Protein AF-A0A258IAH9-F1 (afdb_monomer)

Secondary structure (DSSP, 8-state):
----HHHHHT-TTS-------TTSSHHHHHHHHHHHHHHTT--GGG-EEEES-HHHHHHHHHHHHHHHHHHHHS-HHHHHHHHHHHHTS-GGG--HHHHHHHHHHHHHHHHSTT--EEEEHHHHHHHHHHH-HHHHT-

Sequence (138 aa):
MTPDPQRLAADPAISAFVTANAGSGKTKTLIDRVARLLLAGSTPEAILCVTYTKAAAAEMQRRLFERLGGWSVTADSPLRAELARLVGQPEETFGPAELSKARALFARALETPGGLKIQTIHAFCEKLLRRFPLEAGV

Foldseek 3Di:
DDDDVLLVCLDQVDPDDDDDDPPGCPLVSVLLNLLNCQLVPNQLVNDAAADADPVSLVVSVVVSLVVLCCLLPDDLVVNLVVVCVSNVHDSVVCDPVSSVSSNCSNVSQVPPVVGRNRYYPVVVVVVVCVVCVPVVVD

Structure (mmCIF, N/CA/C/O backbone):
data_AF-A0A258IAH9-F1
#
_entry.id   AF-A0A258IAH9-F1
#
loop_
_atom_site.group_PDB
_atom_site.id
_atom_site.type_symbol
_atom_site.label_atom_id
_atom_site.label_alt_id
_atom_site.label_comp_id
_atom_site.label_asym_id
_atom_site.label_entity_id
_atom_site.label_seq_id
_atom_site.pdbx_PDB_ins_code
_atom_site.Cartn_x
_atom_site.Cartn_y
_atom_site.Cartn_z
_atom_site.occupancy
_atom_site.B_iso_or_equiv
_atom_site.auth_seq_id
_atom_site.auth_comp_id
_atom_site.auth_asym_id
_atom_site.auth_atom_id
_atom_site.pdbx_PDB_model_num
ATOM 1 N N . MET A 1 1 ? -19.443 19.923 0.921 1.00 52.34 1 MET A N 1
ATOM 2 C CA . MET A 1 1 ? -17.988 19.726 1.092 1.00 52.34 1 MET A CA 1
ATOM 3 C C . MET A 1 1 ? -17.502 18.896 -0.084 1.00 52.34 1 MET A C 1
ATOM 5 O O . MET A 1 1 ? -17.974 17.779 -0.251 1.00 52.34 1 MET A O 1
ATOM 9 N N . THR A 1 2 ? -16.686 19.466 -0.966 1.00 55.38 2 THR A N 1
ATOM 10 C CA . THR A 1 2 ? -16.215 18.793 -2.187 1.00 55.38 2 THR A CA 1
ATOM 11 C C . THR A 1 2 ? -15.348 17.584 -1.808 1.00 55.38 2 THR A C 1
ATOM 13 O O . THR A 1 2 ? -14.510 17.728 -0.914 1.00 55.38 2 THR A O 1
ATOM 16 N N . PRO A 1 3 ? -15.535 16.395 -2.413 1.00 69.25 3 PRO A N 1
ATOM 17 C CA . PRO A 1 3 ? -14.700 15.235 -2.113 1.00 69.25 3 PRO A CA 1
ATOM 18 C C . PRO A 1 3 ? -13.229 15.531 -2.421 1.00 69.25 3 PRO A C 1
ATOM 20 O O . PRO A 1 3 ? -12.926 16.096 -3.468 1.00 69.25 3 PRO A O 1
ATOM 23 N N . ASP A 1 4 ? -12.317 15.132 -1.529 1.00 86.44 4 ASP A N 1
ATOM 24 C CA . ASP A 1 4 ? -10.875 15.202 -1.788 1.00 86.44 4 ASP A CA 1
ATOM 25 C C . ASP A 1 4 ? -10.532 14.337 -3.023 1.00 86.44 4 ASP A C 1
ATOM 27 O O . ASP A 1 4 ? -10.685 13.108 -2.962 1.00 86.44 4 ASP A O 1
ATOM 31 N N . PRO A 1 5 ? -10.074 14.934 -4.143 1.00 88.50 5 PRO A N 1
ATOM 32 C CA . PRO A 1 5 ? -9.808 14.202 -5.378 1.00 88.50 5 PRO A CA 1
ATOM 33 C C . PRO A 1 5 ? -8.673 13.182 -5.226 1.00 88.50 5 PRO A C 1
ATOM 35 O O . PRO A 1 5 ? -8.689 12.150 -5.897 1.00 88.50 5 PRO A O 1
ATOM 38 N N . GLN A 1 6 ? -7.709 13.417 -4.328 1.00 89.38 6 GLN A N 1
ATOM 39 C CA . GLN A 1 6 ? -6.634 12.456 -4.063 1.00 89.38 6 GLN A CA 1
ATOM 40 C C . GLN A 1 6 ? -7.178 11.216 -3.362 1.00 89.38 6 GLN A C 1
ATOM 42 O O . GLN A 1 6 ? -6.822 10.092 -3.720 1.00 89.38 6 GLN A O 1
ATOM 47 N N . ARG A 1 7 ? -8.072 11.414 -2.391 1.00 91.62 7 ARG A N 1
ATOM 48 C CA . ARG A 1 7 ? -8.741 10.312 -1.702 1.00 91.62 7 ARG A CA 1
ATOM 49 C C . ARG A 1 7 ? -9.624 9.517 -2.658 1.00 91.62 7 ARG A C 1
ATOM 51 O O . ARG A 1 7 ? -9.611 8.293 -2.596 1.00 91.62 7 ARG A O 1
ATOM 58 N N . LEU A 1 8 ? -10.345 10.185 -3.558 1.00 92.44 8 LEU A N 1
ATOM 59 C CA . LEU A 1 8 ? -11.141 9.503 -4.580 1.00 92.44 8 LEU A CA 1
ATOM 60 C C . LEU A 1 8 ? -10.254 8.662 -5.509 1.00 92.44 8 LEU A C 1
ATOM 62 O O . LEU A 1 8 ? -10.513 7.482 -5.706 1.00 92.44 8 LEU A O 1
ATOM 66 N N . ALA A 1 9 ? -9.155 9.228 -6.010 1.00 93.50 9 ALA A N 1
ATOM 67 C CA . ALA A 1 9 ? -8.220 8.507 -6.875 1.00 93.50 9 ALA A CA 1
ATOM 68 C C . ALA A 1 9 ? -7.524 7.318 -6.179 1.00 93.50 9 ALA A C 1
ATOM 70 O O . ALA A 1 9 ? -7.123 6.348 -6.830 1.00 93.50 9 ALA A O 1
ATOM 71 N N . ALA A 1 10 ? -7.383 7.375 -4.854 1.00 95.56 10 ALA A N 1
ATOM 72 C CA . ALA A 1 10 ? -6.854 6.280 -4.051 1.00 95.56 10 ALA A CA 1
ATOM 73 C C . ALA A 1 10 ? -7.879 5.163 -3.771 1.00 95.56 10 ALA A C 1
ATOM 75 O O . ALA A 1 10 ? -7.518 4.185 -3.121 1.00 95.56 10 ALA A O 1
ATOM 76 N N . ASP A 1 11 ? -9.130 5.283 -4.228 1.00 95.62 11 ASP A N 1
ATOM 77 C CA . ASP A 1 11 ? -10.168 4.276 -4.002 1.00 95.62 11 ASP A CA 1
ATOM 78 C C . ASP A 1 11 ? -9.906 2.983 -4.799 1.00 95.62 11 ASP A C 1
ATOM 80 O O . ASP A 1 11 ? -9.875 3.026 -6.035 1.00 95.62 11 ASP A O 1
ATOM 84 N N . PRO A 1 12 ? -9.723 1.828 -4.126 1.00 95.69 12 PRO A N 1
ATOM 85 C CA . PRO A 1 12 ? -9.515 0.543 -4.787 1.00 95.69 12 PRO A CA 1
ATOM 86 C C . PRO A 1 12 ? -10.621 0.132 -5.766 1.00 95.69 12 PRO A C 1
ATOM 88 O O . PRO A 1 12 ? -10.332 -0.618 -6.697 1.00 95.69 12 PRO A O 1
ATOM 91 N N . ALA A 1 13 ? -11.857 0.608 -5.582 1.00 94.88 13 ALA A N 1
ATOM 92 C CA . ALA A 1 13 ? -13.015 0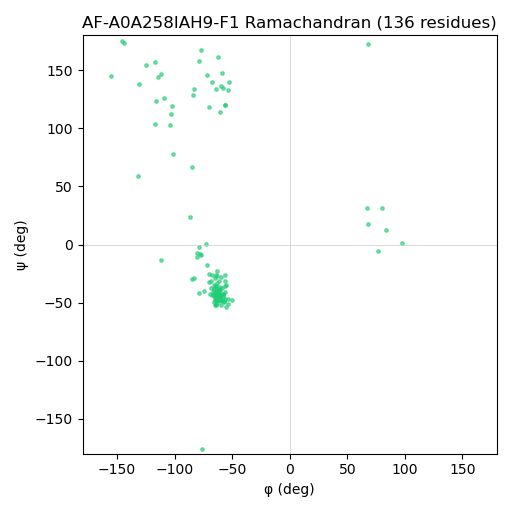.183 -6.371 1.00 94.88 13 ALA A CA 1
ATOM 93 C C . ALA A 1 13 ? -13.084 0.802 -7.777 1.00 94.88 13 ALA A C 1
ATOM 95 O O . ALA A 1 13 ? -13.914 0.394 -8.587 1.00 94.88 13 ALA A O 1
ATOM 96 N N . ILE A 1 14 ? -12.230 1.784 -8.081 1.00 94.56 14 ILE A N 1
ATOM 97 C CA . ILE A 1 14 ? -12.249 2.492 -9.364 1.00 94.56 14 ILE A CA 1
ATOM 98 C C . ILE A 1 14 ? -10.893 2.437 -10.061 1.00 94.56 14 ILE A C 1
ATOM 100 O O . ILE A 1 14 ? -9.837 2.371 -9.424 1.00 94.56 14 ILE A O 1
ATOM 104 N N . SER A 1 15 ? -10.912 2.558 -11.386 1.00 95.25 15 SER A N 1
ATOM 105 C CA . SER A 1 15 ? -9.744 2.971 -12.162 1.00 95.25 15 SER A CA 1
ATOM 106 C C . SER A 1 15 ? -9.646 4.495 -12.147 1.00 95.25 15 SER A C 1
ATOM 108 O O . SER A 1 15 ? -10.640 5.185 -12.360 1.00 95.25 15 SER A O 1
ATOM 110 N N . ALA A 1 16 ? -8.451 5.029 -11.898 1.00 93.06 16 ALA A N 1
ATOM 111 C CA . ALA A 1 16 ? -8.232 6.467 -11.804 1.00 93.06 16 ALA A CA 1
ATOM 112 C C . ALA A 1 16 ? -7.038 6.898 -12.656 1.00 93.06 16 ALA A C 1
ATOM 114 O O . ALA A 1 16 ? -5.987 6.256 -12.645 1.00 93.06 16 ALA A O 1
ATOM 115 N N . PHE A 1 17 ? -7.195 8.027 -13.344 1.00 91.38 17 PHE A N 1
ATOM 116 C CA . PHE A 1 17 ? -6.103 8.751 -13.980 1.00 91.38 17 PHE A CA 1
ATOM 117 C C . PHE A 1 17 ? -5.859 10.044 -13.204 1.00 91.38 17 PHE A C 1
ATOM 119 O O . PHE A 1 17 ? -6.785 10.820 -12.975 1.00 91.38 17 PHE A O 1
ATOM 126 N N . VAL A 1 18 ? -4.618 10.262 -12.770 1.00 88.06 18 VAL A N 1
ATOM 127 C CA . VAL A 1 18 ? -4.257 11.404 -11.922 1.00 88.06 18 VAL A CA 1
ATOM 128 C C . VAL A 1 18 ? -3.265 12.288 -12.660 1.00 88.06 18 VAL A C 1
ATOM 130 O O . VAL A 1 18 ? -2.072 11.990 -12.730 1.00 88.06 18 VAL A O 1
ATOM 133 N N . THR A 1 19 ? -3.752 13.415 -13.172 1.00 86.00 19 THR A N 1
ATOM 134 C CA . THR A 1 19 ? -2.903 14.508 -13.653 1.00 86.00 19 THR A CA 1
ATOM 135 C C . THR A 1 19 ? -2.510 15.388 -12.486 1.00 86.00 19 THR A C 1
ATOM 137 O O . THR A 1 19 ? -3.366 15.850 -11.732 1.00 86.00 19 THR A O 1
ATOM 140 N N . ALA A 1 20 ? -1.220 15.651 -12.328 1.00 75.25 20 ALA A N 1
ATOM 141 C CA . ALA A 1 20 ? -0.777 16.498 -11.240 1.00 75.25 20 ALA A CA 1
ATOM 142 C C . ALA A 1 20 ? 0.564 17.158 -11.563 1.00 75.25 20 ALA A C 1
ATOM 144 O O . ALA A 1 20 ? 1.438 16.532 -12.166 1.00 75.25 20 ALA A O 1
ATOM 145 N N . ASN A 1 21 ? 0.755 18.389 -11.098 1.00 77.94 21 ASN A N 1
ATOM 146 C CA . ASN A 1 21 ? 2.001 19.141 -11.256 1.00 77.94 21 ASN A CA 1
ATOM 147 C C . ASN A 1 21 ? 3.081 18.645 -10.275 1.00 77.94 21 ASN A C 1
ATOM 149 O O . ASN A 1 21 ? 2.812 17.843 -9.373 1.00 77.94 21 ASN A O 1
ATOM 153 N N . ALA A 1 22 ? 4.342 19.042 -10.461 1.00 72.69 22 ALA A N 1
ATOM 154 C CA . ALA A 1 22 ? 5.388 18.741 -9.478 1.00 72.69 22 ALA A CA 1
ATOM 155 C C . ALA A 1 22 ? 4.950 19.205 -8.069 1.00 72.69 22 ALA A C 1
ATOM 157 O O . ALA A 1 22 ? 4.294 20.231 -7.928 1.00 72.69 22 ALA A O 1
ATOM 158 N N . GLY A 1 23 ? 5.234 18.408 -7.034 1.00 69.62 23 GLY A N 1
ATOM 159 C CA . GLY A 1 23 ? 4.870 18.736 -5.646 1.00 69.62 23 GLY A CA 1
ATOM 160 C C . GLY A 1 23 ? 3.397 18.534 -5.249 1.00 69.62 23 GLY A C 1
ATOM 161 O O . GLY A 1 23 ? 3.084 18.606 -4.068 1.00 69.62 23 GLY A O 1
ATOM 162 N N . SER A 1 24 ? 2.486 18.192 -6.164 1.00 67.75 24 SER A N 1
ATOM 163 C CA . SER A 1 24 ? 1.040 18.140 -5.869 1.00 67.75 24 SER A CA 1
ATOM 164 C C . SER A 1 24 ? 0.530 16.806 -5.286 1.00 67.75 24 SER A C 1
ATOM 166 O O . SER A 1 24 ? -0.639 16.462 -5.449 1.00 67.75 24 SER A O 1
ATOM 168 N N . GLY A 1 25 ? 1.397 16.008 -4.656 1.00 77.00 25 GLY A N 1
ATOM 169 C CA . GLY A 1 25 ? 0.981 14.825 -3.885 1.00 77.00 25 GLY A CA 1
ATOM 170 C C . GLY A 1 25 ? 0.737 13.511 -4.647 1.00 77.00 25 GLY A C 1
ATOM 171 O O . GLY A 1 25 ? 0.252 12.569 -4.032 1.00 77.00 25 GLY A O 1
ATOM 172 N N . LYS A 1 26 ? 1.130 13.375 -5.925 1.00 85.81 26 LYS A N 1
ATOM 173 C CA . LYS A 1 26 ? 0.966 12.121 -6.714 1.00 85.81 26 LYS A CA 1
ATOM 174 C C . LYS A 1 26 ? 1.475 10.872 -6.001 1.00 85.81 26 LYS A C 1
ATOM 176 O O . LYS A 1 26 ? 0.789 9.859 -5.927 1.00 85.81 26 LYS A O 1
ATOM 181 N N . THR A 1 27 ? 2.687 10.962 -5.457 1.00 86.12 27 THR A N 1
ATOM 182 C CA . THR A 1 27 ? 3.320 9.853 -4.742 1.00 86.12 27 THR A CA 1
ATOM 183 C C . THR A 1 27 ? 2.516 9.473 -3.504 1.00 86.12 27 THR A C 1
ATOM 185 O O . THR A 1 27 ? 2.317 8.292 -3.249 1.00 86.12 27 THR A O 1
ATOM 188 N N . LYS A 1 28 ? 1.993 10.466 -2.769 1.00 91.12 28 LYS A N 1
ATOM 189 C CA . LYS A 1 28 ? 1.116 10.230 -1.617 1.00 91.12 28 LYS A CA 1
ATOM 190 C C . LYS A 1 28 ? -0.157 9.504 -2.053 1.00 91.12 28 LYS A C 1
ATOM 192 O O . LYS A 1 28 ? -0.480 8.493 -1.450 1.00 91.12 28 LYS A O 1
ATOM 197 N N . THR A 1 29 ? -0.813 9.945 -3.127 1.00 93.62 29 THR A N 1
ATOM 198 C CA . THR A 1 29 ? -2.010 9.280 -3.671 1.00 93.62 29 THR A CA 1
ATOM 199 C C . THR A 1 29 ? -1.749 7.819 -4.046 1.00 93.62 29 THR A C 1
ATOM 201 O O . THR A 1 29 ? -2.561 6.958 -3.724 1.00 93.62 29 THR A O 1
ATOM 204 N N . LEU A 1 30 ? -0.609 7.507 -4.674 1.00 93.12 30 LEU A N 1
ATOM 205 C CA . LEU A 1 30 ? -0.240 6.121 -4.993 1.00 93.12 30 LEU A CA 1
ATOM 206 C C . LEU A 1 30 ? 0.007 5.275 -3.736 1.00 93.12 30 LEU A C 1
ATOM 208 O O . LEU A 1 30 ? -0.461 4.142 -3.666 1.00 93.12 30 LEU A O 1
ATOM 212 N N . ILE A 1 31 ? 0.703 5.819 -2.734 1.00 95.12 31 ILE A N 1
ATOM 213 C CA . ILE A 1 31 ? 0.931 5.129 -1.453 1.00 95.12 31 ILE A CA 1
ATOM 214 C C . ILE A 1 31 ? -0.395 4.897 -0.725 1.00 95.12 31 ILE A C 1
ATOM 216 O O . ILE A 1 31 ? -0.646 3.790 -0.254 1.00 95.12 31 ILE A O 1
ATOM 220 N N . ASP A 1 32 ? -1.259 5.914 -0.680 1.00 96.19 32 ASP A N 1
ATOM 221 C CA . ASP A 1 32 ? -2.601 5.831 -0.104 1.00 96.19 32 ASP A CA 1
ATOM 222 C C . ASP A 1 32 ? -3.415 4.734 -0.809 1.00 96.19 32 ASP A C 1
ATOM 224 O O . ASP A 1 32 ? -4.061 3.927 -0.141 1.00 96.19 32 ASP A O 1
ATOM 228 N N . ARG A 1 33 ? -3.323 4.640 -2.143 1.00 96.81 33 ARG A N 1
ATOM 229 C CA . ARG A 1 33 ? -3.993 3.599 -2.933 1.00 96.81 33 ARG A CA 1
ATOM 230 C C . ARG A 1 33 ? -3.496 2.197 -2.589 1.00 96.81 33 ARG A C 1
ATOM 232 O O . ARG A 1 33 ? -4.313 1.308 -2.365 1.00 96.81 33 ARG A O 1
ATOM 239 N N . VAL A 1 34 ? -2.179 1.988 -2.520 1.00 96.62 34 VAL A N 1
ATOM 240 C CA . VAL A 1 34 ? -1.612 0.677 -2.150 1.00 96.62 34 VAL A CA 1
ATOM 241 C C . VAL A 1 34 ? -2.016 0.296 -0.726 1.00 96.62 34 VAL A C 1
ATOM 243 O O . VAL A 1 34 ? -2.457 -0.827 -0.495 1.00 96.62 34 VAL A O 1
ATOM 246 N N . ALA A 1 35 ? -1.949 1.234 0.218 1.00 97.31 35 ALA A N 1
ATOM 247 C CA . ALA A 1 35 ? -2.369 0.991 1.593 1.00 97.31 35 ALA A CA 1
ATOM 248 C C . ALA A 1 35 ? -3.864 0.622 1.682 1.00 97.31 35 ALA A C 1
ATOM 250 O O . ALA A 1 35 ? -4.228 -0.307 2.401 1.00 97.31 35 ALA A O 1
ATOM 251 N N . ARG A 1 36 ? -4.730 1.286 0.903 1.00 97.44 36 ARG A N 1
ATOM 252 C CA . ARG A 1 36 ? -6.164 0.961 0.831 1.00 97.44 36 ARG A CA 1
ATOM 253 C C . ARG A 1 36 ? -6.443 -0.387 0.165 1.00 97.44 36 ARG A C 1
ATOM 255 O O . ARG A 1 36 ? -7.324 -1.095 0.636 1.00 97.44 36 ARG A O 1
ATOM 262 N N . LEU A 1 37 ? -5.692 -0.774 -0.870 1.00 96.94 37 LEU A N 1
ATOM 263 C CA . LEU A 1 37 ? -5.784 -2.114 -1.471 1.00 96.94 37 LEU A CA 1
ATOM 264 C C . LEU A 1 37 ? -5.466 -3.211 -0.446 1.00 96.94 37 LEU A C 1
ATOM 266 O O . LEU A 1 37 ? -6.190 -4.205 -0.364 1.00 96.94 37 LEU A O 1
ATOM 270 N N . LEU A 1 38 ? -4.421 -3.008 0.361 1.00 96.06 38 LEU A N 1
ATOM 271 C CA . LEU A 1 38 ? -4.031 -3.926 1.434 1.00 96.06 38 LEU A CA 1
ATOM 272 C C . LEU A 1 38 ? -5.089 -3.994 2.548 1.00 96.06 38 LEU A C 1
ATOM 274 O O . LEU A 1 38 ? -5.451 -5.087 2.982 1.00 96.06 38 LEU A O 1
ATOM 278 N N . LEU A 1 39 ? -5.629 -2.845 2.977 1.00 96.44 39 LEU A N 1
ATOM 279 C CA . LEU A 1 39 ? -6.731 -2.778 3.950 1.00 96.44 39 LEU A CA 1
ATOM 280 C C . LEU A 1 39 ? -7.999 -3.479 3.442 1.00 96.44 39 LEU A C 1
ATOM 282 O O . LEU A 1 39 ? -8.686 -4.136 4.220 1.00 96.44 39 LEU A O 1
ATOM 286 N N . ALA A 1 40 ? -8.276 -3.387 2.139 1.00 95.19 40 ALA A N 1
ATOM 287 C CA . ALA A 1 40 ? -9.382 -4.084 1.483 1.00 95.19 40 ALA A CA 1
ATOM 288 C C . ALA A 1 40 ? -9.152 -5.603 1.335 1.00 95.19 40 ALA A C 1
ATOM 290 O O . ALA A 1 40 ? -10.004 -6.301 0.794 1.00 95.19 40 ALA A O 1
ATOM 291 N N . GLY A 1 41 ? -8.019 -6.128 1.815 1.00 93.62 41 GLY A N 1
ATOM 292 C CA . GLY A 1 41 ? -7.730 -7.561 1.850 1.00 93.62 41 GLY A CA 1
ATOM 293 C C . GLY A 1 41 ? -6.881 -8.078 0.691 1.00 93.62 41 GLY A C 1
ATOM 294 O O . GLY A 1 41 ? -6.580 -9.271 0.672 1.00 93.62 41 GLY A O 1
ATOM 295 N N . SER A 1 42 ? -6.445 -7.215 -0.235 1.00 94.75 42 SER A N 1
ATOM 296 C CA . SER A 1 42 ? -5.531 -7.630 -1.309 1.00 94.75 42 SER A CA 1
ATOM 297 C C . SER A 1 42 ? -4.252 -8.204 -0.707 1.00 94.75 42 SER A C 1
ATOM 299 O O . SER A 1 42 ? -3.680 -7.620 0.220 1.00 94.75 42 SER A O 1
ATOM 301 N N . THR A 1 43 ? -3.783 -9.338 -1.227 1.00 91.81 43 THR A N 1
ATOM 302 C CA . THR A 1 43 ? -2.469 -9.840 -0.825 1.00 91.81 43 THR A CA 1
ATOM 303 C C . THR A 1 43 ? -1.379 -8.953 -1.440 1.00 91.81 43 THR A C 1
ATOM 305 O O . THR A 1 43 ? -1.561 -8.436 -2.548 1.00 91.81 43 THR A O 1
ATOM 308 N N . PRO A 1 44 ? -0.248 -8.732 -0.752 1.00 92.25 44 PRO A N 1
ATOM 309 C CA . PRO A 1 44 ? 0.832 -7.900 -1.283 1.00 92.25 44 PRO A CA 1
ATOM 310 C C . PRO A 1 44 ? 1.362 -8.351 -2.655 1.00 92.25 44 PRO A C 1
ATOM 312 O O . PRO A 1 44 ? 1.771 -7.512 -3.458 1.00 92.25 44 PRO A O 1
AT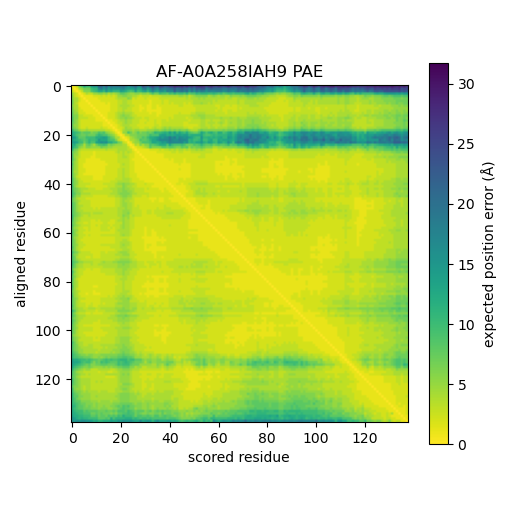OM 315 N N . GLU A 1 45 ? 1.333 -9.653 -2.957 1.00 91.31 45 GLU A N 1
ATOM 316 C CA . GLU A 1 45 ? 1.776 -10.221 -4.239 1.00 91.31 45 GLU A CA 1
ATOM 317 C C . GLU A 1 45 ? 0.841 -9.871 -5.402 1.00 91.31 45 GLU A C 1
ATOM 319 O O . GLU A 1 45 ? 1.290 -9.836 -6.549 1.00 91.31 45 GLU A O 1
ATOM 324 N N . ALA A 1 46 ? -0.436 -9.600 -5.116 1.00 92.62 46 ALA A N 1
ATOM 325 C CA . ALA A 1 46 ? -1.434 -9.221 -6.112 1.00 92.62 46 ALA A CA 1
ATOM 326 C C . ALA A 1 46 ? -1.320 -7.747 -6.544 1.00 92.62 46 ALA A C 1
ATOM 328 O O . ALA A 1 46 ? -1.986 -7.323 -7.488 1.00 92.62 46 ALA A O 1
ATOM 329 N N . ILE A 1 47 ? -0.479 -6.952 -5.872 1.00 95.06 47 ILE A N 1
ATOM 330 C CA . ILE A 1 47 ? -0.304 -5.526 -6.155 1.00 95.06 47 ILE A CA 1
ATOM 331 C C . ILE A 1 47 ? 0.996 -5.316 -6.932 1.00 95.06 47 ILE A C 1
ATOM 333 O O . ILE A 1 47 ? 2.092 -5.442 -6.388 1.00 95.06 47 ILE A O 1
ATOM 337 N N . LEU A 1 48 ? 0.870 -4.917 -8.199 1.00 95.44 48 LEU A N 1
ATOM 338 C CA . LEU A 1 48 ? 1.985 -4.461 -9.025 1.00 95.44 48 LEU A CA 1
ATOM 339 C C . LEU A 1 48 ? 1.983 -2.933 -9.113 1.00 95.44 48 LEU A C 1
ATOM 341 O O . LEU A 1 48 ? 1.053 -2.332 -9.647 1.00 95.44 48 LEU A O 1
ATOM 345 N N . CYS A 1 49 ? 3.062 -2.311 -8.646 1.00 95.56 49 CYS A N 1
ATOM 346 C CA . CYS A 1 49 ? 3.320 -0.895 -8.852 1.00 95.56 49 CYS A CA 1
ATOM 347 C C . CYS A 1 49 ? 4.590 -0.708 -9.683 1.00 95.56 49 CYS A C 1
ATOM 349 O O . CYS A 1 49 ? 5.674 -1.153 -9.301 1.00 95.56 49 CYS A O 1
ATOM 351 N N . VAL A 1 50 ? 4.461 -0.010 -10.810 1.00 95.62 50 VAL A N 1
ATOM 352 C CA . VAL A 1 50 ? 5.572 0.277 -11.721 1.00 95.62 50 VAL A CA 1
ATOM 353 C C . VAL A 1 50 ? 5.873 1.768 -11.778 1.00 95.62 50 VAL A C 1
ATOM 355 O O . VAL A 1 50 ? 4.977 2.606 -11.706 1.00 95.62 50 VA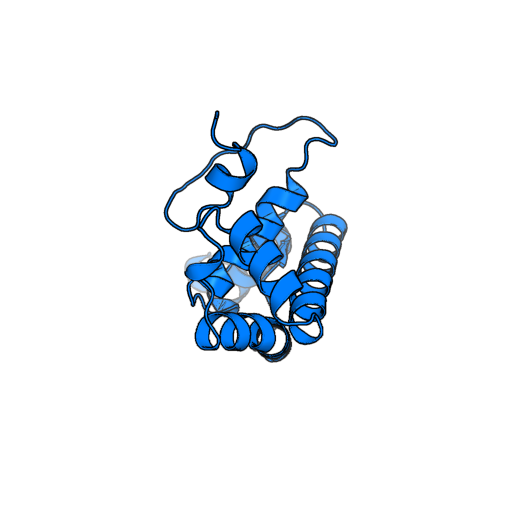L A O 1
ATOM 358 N N . THR A 1 51 ? 7.150 2.109 -11.910 1.00 94.62 51 THR A N 1
ATOM 359 C CA . THR A 1 51 ? 7.617 3.491 -12.078 1.00 94.62 51 THR A CA 1
ATOM 360 C C . THR A 1 51 ? 8.820 3.556 -13.020 1.00 94.62 51 THR A C 1
ATOM 362 O O . THR A 1 51 ? 9.342 2.530 -13.459 1.00 94.62 51 THR A O 1
ATOM 365 N N . TYR A 1 52 ? 9.265 4.760 -13.373 1.00 94.50 52 TYR A N 1
ATOM 366 C CA . TYR A 1 52 ? 10.363 4.940 -14.323 1.00 94.50 52 TYR A CA 1
ATOM 367 C C . TYR A 1 52 ? 11.740 4.712 -13.685 1.00 94.50 52 TYR A C 1
ATOM 369 O O . TYR A 1 52 ? 12.600 4.056 -14.269 1.00 94.50 52 TYR A O 1
ATOM 377 N N . THR A 1 53 ? 11.955 5.213 -12.464 1.00 95.38 53 THR A N 1
ATOM 378 C CA . THR A 1 53 ? 13.281 5.216 -11.828 1.00 95.38 53 THR A CA 1
ATOM 379 C C . THR A 1 53 ? 13.355 4.279 -10.629 1.00 95.38 53 THR A C 1
ATOM 381 O O . THR A 1 53 ? 12.399 4.129 -9.867 1.00 95.38 53 THR A O 1
ATOM 384 N N . LYS A 1 54 ? 14.535 3.682 -10.412 1.00 95.44 54 LYS A N 1
ATOM 385 C CA . LYS A 1 54 ? 14.810 2.871 -9.212 1.00 95.44 54 LYS A CA 1
ATOM 386 C C . LYS A 1 54 ? 14.635 3.690 -7.927 1.00 95.44 54 LYS A C 1
ATOM 388 O O . LYS A 1 54 ? 14.090 3.185 -6.954 1.00 95.44 54 LYS A O 1
ATOM 393 N N . ALA A 1 55 ? 15.032 4.965 -7.952 1.00 95.38 55 ALA A N 1
A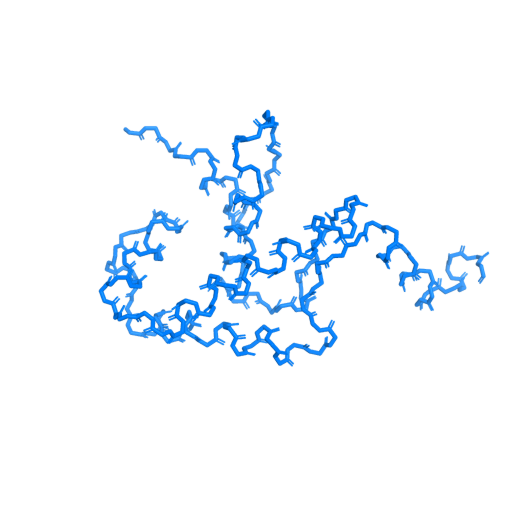TOM 394 C CA . ALA A 1 55 ? 14.874 5.879 -6.824 1.00 95.38 55 ALA A CA 1
ATOM 395 C C . ALA A 1 55 ? 13.398 6.105 -6.455 1.00 95.38 55 ALA A C 1
ATOM 397 O O . ALA A 1 55 ? 13.051 6.053 -5.281 1.00 95.38 55 ALA A O 1
ATOM 398 N N . ALA A 1 56 ? 12.511 6.290 -7.441 1.00 93.06 56 ALA A N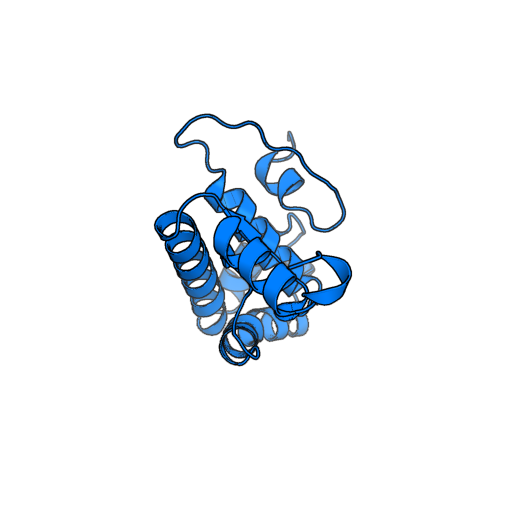 1
ATOM 399 C CA . ALA A 1 56 ? 11.080 6.439 -7.176 1.00 93.06 56 ALA A CA 1
ATOM 400 C C . ALA A 1 56 ? 10.459 5.153 -6.610 1.00 93.06 56 ALA A C 1
ATOM 402 O O . ALA A 1 56 ? 9.611 5.231 -5.723 1.00 93.06 56 ALA A O 1
ATOM 403 N N . ALA A 1 57 ? 10.891 3.982 -7.094 1.00 94.12 57 ALA A N 1
ATOM 404 C CA . ALA A 1 57 ? 10.431 2.696 -6.574 1.00 94.12 57 ALA A CA 1
ATOM 405 C C . ALA A 1 57 ? 10.833 2.522 -5.101 1.00 94.12 57 ALA A C 1
ATOM 407 O O . ALA A 1 57 ? 9.979 2.256 -4.256 1.00 94.12 57 ALA A O 1
ATOM 408 N N . ALA A 1 58 ? 12.112 2.756 -4.789 1.00 94.31 58 ALA A N 1
ATOM 409 C CA . ALA A 1 58 ? 12.642 2.663 -3.431 1.00 94.31 58 ALA A CA 1
ATOM 410 C C . ALA A 1 58 ? 11.970 3.665 -2.479 1.00 94.31 58 ALA A C 1
ATOM 412 O O . ALA A 1 58 ? 11.568 3.297 -1.379 1.00 94.31 58 ALA A O 1
ATOM 413 N N . GLU A 1 59 ? 11.780 4.914 -2.912 1.00 94.81 59 GLU A N 1
ATOM 414 C CA . GLU A 1 59 ? 11.116 5.943 -2.108 1.00 94.81 59 GLU A CA 1
ATOM 415 C C . GLU A 1 59 ? 9.650 5.595 -1.821 1.00 94.81 59 GLU A C 1
ATOM 417 O O . GLU A 1 59 ? 9.170 5.769 -0.699 1.00 94.81 59 GLU A O 1
ATOM 422 N N . MET A 1 60 ? 8.928 5.076 -2.817 1.00 94.69 60 MET A N 1
ATOM 423 C CA . MET A 1 60 ? 7.547 4.637 -2.630 1.00 94.69 60 MET A CA 1
ATOM 424 C C . MET A 1 60 ? 7.460 3.456 -1.658 1.00 94.69 60 MET A C 1
ATOM 426 O O . MET A 1 60 ? 6.600 3.457 -0.777 1.00 94.69 60 MET A O 1
ATOM 430 N N . GLN A 1 61 ? 8.363 2.482 -1.786 1.00 94.75 61 GLN A N 1
ATOM 431 C CA . GLN A 1 61 ? 8.436 1.336 -0.884 1.00 94.75 61 GLN A CA 1
ATOM 432 C C . GLN A 1 61 ? 8.763 1.766 0.551 1.00 94.75 61 GLN A C 1
ATOM 434 O O . GLN A 1 61 ? 8.061 1.359 1.477 1.00 94.75 61 GLN A O 1
ATOM 439 N N . ARG A 1 62 ? 9.760 2.642 0.733 1.00 95.50 62 ARG A N 1
ATOM 440 C CA . ARG A 1 62 ? 10.134 3.209 2.037 1.00 95.50 62 ARG A CA 1
ATOM 441 C C . ARG A 1 62 ? 8.941 3.879 2.711 1.00 95.50 62 ARG A C 1
ATOM 443 O O . ARG A 1 62 ? 8.593 3.518 3.829 1.00 95.50 62 ARG A O 1
ATOM 450 N N . ARG A 1 63 ? 8.267 4.804 2.020 1.00 96.38 63 ARG A N 1
ATOM 451 C CA . ARG A 1 63 ? 7.120 5.534 2.588 1.00 96.38 63 ARG A CA 1
ATOM 452 C C . ARG A 1 63 ? 5.929 4.632 2.906 1.00 96.38 63 ARG A C 1
ATOM 454 O O . ARG A 1 63 ? 5.216 4.890 3.873 1.00 96.38 63 ARG A O 1
ATOM 461 N N . LEU A 1 64 ? 5.683 3.605 2.090 1.00 96.19 64 LEU A N 1
ATOM 462 C CA . LEU A 1 64 ? 4.635 2.628 2.375 1.00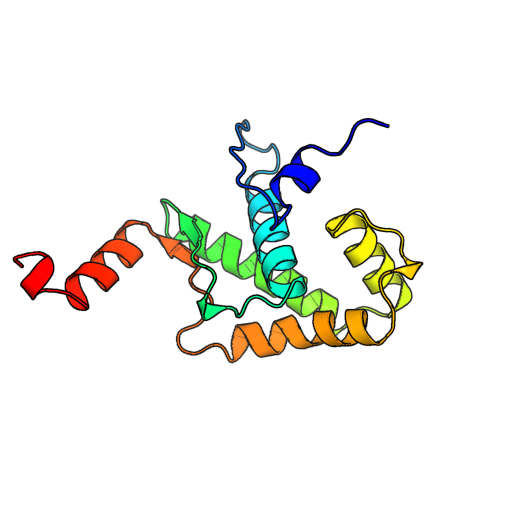 96.19 64 LEU A CA 1
ATOM 463 C C . LEU A 1 64 ? 4.970 1.840 3.646 1.00 96.19 64 LEU A C 1
ATOM 465 O O . LEU A 1 64 ? 4.125 1.745 4.532 1.00 96.19 64 LEU A O 1
ATOM 469 N N . PHE A 1 65 ? 6.198 1.333 3.768 1.00 95.81 65 PHE A N 1
ATOM 470 C CA . PHE A 1 65 ? 6.634 0.615 4.964 1.00 95.81 65 PHE A CA 1
ATOM 471 C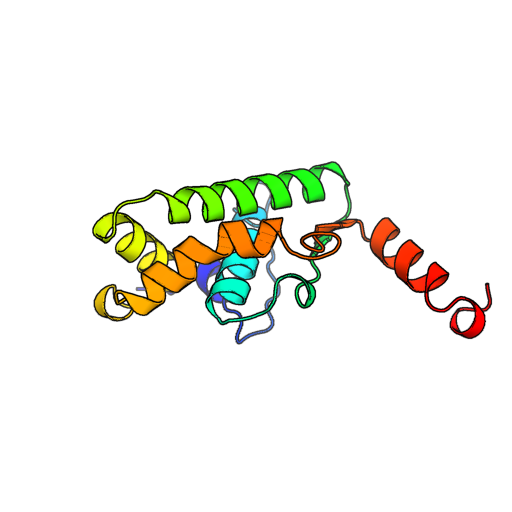 C . PHE A 1 65 ? 6.637 1.491 6.215 1.00 95.81 65 PHE A C 1
ATOM 473 O O . PHE A 1 65 ? 6.182 1.029 7.254 1.00 95.81 65 PHE A O 1
ATOM 480 N N . GLU A 1 66 ? 7.064 2.750 6.124 1.00 96.88 66 GLU A N 1
ATOM 481 C CA . GLU A 1 66 ? 6.987 3.702 7.240 1.00 96.88 66 GLU A CA 1
ATOM 482 C C . GLU A 1 66 ? 5.553 3.888 7.728 1.00 96.88 66 GLU A C 1
ATOM 484 O O . GLU A 1 66 ? 5.301 3.869 8.931 1.00 96.88 66 GLU A O 1
ATOM 489 N N . ARG A 1 67 ? 4.596 4.010 6.802 1.00 97.19 67 ARG A N 1
ATOM 490 C CA . ARG A 1 67 ? 3.183 4.122 7.164 1.00 97.19 67 ARG A CA 1
ATOM 491 C C . ARG A 1 67 ? 2.659 2.852 7.831 1.00 97.19 67 ARG A C 1
ATOM 493 O O . ARG A 1 67 ? 2.071 2.937 8.904 1.00 97.19 67 ARG A O 1
ATOM 500 N N . LEU A 1 68 ? 2.856 1.692 7.202 1.00 97.19 68 LEU A N 1
ATOM 501 C CA . LEU A 1 68 ? 2.377 0.418 7.746 1.00 97.19 68 LEU A CA 1
ATOM 502 C C . LEU A 1 68 ? 3.030 0.121 9.107 1.00 97.19 68 LEU A C 1
ATOM 504 O O . LEU A 1 68 ? 2.357 -0.321 10.037 1.00 97.19 68 LEU A O 1
ATOM 508 N N . GLY A 1 69 ? 4.326 0.411 9.240 1.00 97.38 69 GLY A N 1
ATOM 509 C CA . GLY A 1 69 ? 5.071 0.302 10.490 1.00 97.38 69 GLY A CA 1
ATOM 510 C C . GLY A 1 69 ? 4.519 1.236 11.564 1.00 97.38 69 GLY A C 1
ATOM 511 O O . GLY A 1 69 ? 4.297 0.792 12.687 1.00 97.38 69 GLY A O 1
ATOM 512 N N . GLY A 1 70 ? 4.191 2.483 11.213 1.00 98.00 70 GLY A N 1
ATOM 513 C CA . GLY A 1 70 ? 3.497 3.412 12.106 1.00 98.00 70 GLY A CA 1
ATOM 514 C C . GLY A 1 70 ? 2.202 2.814 12.657 1.00 98.00 70 GLY A C 1
ATOM 515 O O . GLY A 1 70 ? 2.041 2.720 13.873 1.00 98.00 70 GLY A O 1
ATOM 516 N N . TRP A 1 71 ? 1.336 2.290 11.784 1.00 98.06 71 TRP A N 1
ATOM 517 C CA . TRP A 1 71 ? 0.070 1.670 12.196 1.00 98.06 71 TRP A CA 1
ATOM 518 C C . TRP A 1 71 ? 0.244 0.529 13.194 1.00 98.06 71 TRP A C 1
ATOM 520 O O . TRP A 1 71 ? -0.583 0.376 14.091 1.00 98.06 71 TRP A O 1
ATOM 530 N N . SER A 1 72 ? 1.318 -0.254 13.070 1.00 97.19 72 SER A N 1
ATOM 531 C CA . SER A 1 72 ? 1.577 -1.378 13.974 1.00 97.19 72 SER A CA 1
ATOM 532 C C . SER A 1 72 ? 1.748 -0.947 15.439 1.00 97.19 72 SER A C 1
ATOM 534 O O . SER A 1 72 ? 1.303 -1.670 16.331 1.00 97.19 72 SER A O 1
ATOM 536 N N . VAL A 1 73 ? 2.273 0.260 15.691 1.00 96.94 73 VAL A N 1
ATOM 537 C CA . VAL A 1 73 ? 2.611 0.766 17.038 1.00 96.94 73 VAL A CA 1
ATOM 538 C C . VAL A 1 73 ? 1.731 1.923 17.533 1.00 96.94 73 VAL A C 1
ATOM 540 O O . VAL A 1 73 ? 1.759 2.252 18.715 1.00 96.94 73 VAL A O 1
ATOM 543 N N . THR A 1 74 ? 0.939 2.559 16.665 1.00 97.69 74 THR A N 1
ATOM 544 C CA . THR A 1 74 ? 0.063 3.690 17.035 1.00 97.69 74 THR A CA 1
ATOM 545 C C . THR A 1 74 ? -1.079 3.250 17.955 1.00 97.69 74 THR A C 1
ATOM 547 O O . THR A 1 74 ? -1.664 2.201 17.727 1.00 97.69 74 THR A O 1
ATOM 550 N N . ALA A 1 75 ? -1.452 4.033 18.972 1.00 98.12 75 ALA A N 1
ATOM 551 C CA . ALA A 1 75 ? -2.601 3.723 19.837 1.00 98.12 75 ALA A CA 1
ATOM 552 C C . ALA A 1 75 ? -3.943 3.693 19.065 1.00 98.12 75 ALA A C 1
ATOM 554 O O . ALA A 1 75 ? -4.057 4.245 17.973 1.00 98.12 75 ALA A O 1
ATOM 555 N N . ASP A 1 76 ? -4.976 3.066 19.631 1.00 98.12 76 ASP A N 1
ATOM 556 C CA . ASP A 1 76 ? -6.233 2.789 18.915 1.00 98.12 76 ASP A CA 1
ATOM 557 C C . ASP A 1 76 ? -6.967 4.038 18.411 1.00 98.12 76 ASP A C 1
ATOM 559 O O . ASP A 1 76 ? -7.356 4.082 17.248 1.00 98.12 76 ASP A O 1
ATOM 563 N N . SER A 1 77 ? -7.143 5.062 19.253 1.00 98.06 77 SER A N 1
ATOM 564 C CA . SER A 1 77 ? -7.817 6.310 18.856 1.00 98.06 77 SER A CA 1
ATOM 565 C C . SER A 1 77 ? -7.106 7.030 17.694 1.00 98.06 77 SER A C 1
ATOM 567 O O . SER A 1 77 ? -7.758 7.279 16.679 1.00 98.06 77 SER A O 1
ATOM 569 N N . PRO A 1 78 ? -5.787 7.312 17.749 1.00 98.12 78 PRO A N 1
ATOM 570 C CA . PRO A 1 78 ? -5.107 7.950 16.621 1.00 98.12 78 PRO A CA 1
ATOM 571 C C . PRO A 1 78 ? -5.047 7.071 15.364 1.00 98.12 78 PRO A C 1
ATOM 573 O O . PRO A 1 78 ? -5.176 7.597 14.258 1.00 98.12 78 PRO A O 1
ATOM 576 N N . LEU A 1 79 ? -4.913 5.745 15.502 1.00 98.50 79 LEU A N 1
ATOM 577 C CA . LEU A 1 79 ? -4.953 4.833 14.353 1.00 98.50 79 LEU A CA 1
ATOM 578 C C . LEU A 1 79 ? -6.331 4.861 13.677 1.00 98.50 79 LEU A C 1
ATOM 580 O O . LEU A 1 79 ? -6.423 4.954 12.455 1.00 98.50 79 LEU A O 1
ATOM 584 N N . ARG A 1 80 ? -7.406 4.836 14.469 1.00 98.38 80 ARG A N 1
ATOM 585 C CA . ARG A 1 80 ? -8.788 4.930 13.988 1.00 98.38 80 ARG A CA 1
ATOM 586 C C . ARG A 1 80 ? -9.021 6.209 13.185 1.00 98.38 80 ARG A C 1
ATOM 588 O O . ARG A 1 80 ? -9.494 6.128 12.052 1.00 98.38 80 ARG A O 1
ATOM 595 N N . ALA A 1 81 ? -8.616 7.358 13.725 1.00 98.12 81 ALA A N 1
ATOM 596 C CA . ALA A 1 81 ? -8.715 8.646 13.041 1.00 98.12 81 ALA A CA 1
ATOM 597 C C . ALA A 1 81 ? -7.913 8.669 11.725 1.00 98.12 81 ALA A C 1
ATOM 599 O O . ALA A 1 81 ? -8.366 9.200 10.705 1.00 98.12 81 ALA A O 1
ATOM 600 N N . GLU A 1 82 ? -6.722 8.060 11.709 1.00 97.69 82 GLU A N 1
ATOM 601 C CA . GLU A 1 82 ? -5.914 7.954 10.496 1.00 97.69 82 GLU A CA 1
ATOM 602 C C . GLU A 1 82 ? -6.592 7.106 9.410 1.00 97.69 82 GLU A C 1
ATOM 604 O O . GLU A 1 82 ? -6.666 7.547 8.256 1.00 97.69 82 GLU A O 1
ATOM 609 N N . LEU A 1 83 ? -7.102 5.923 9.764 1.00 98.00 83 LEU A N 1
ATOM 610 C CA . LEU A 1 83 ? -7.790 5.026 8.832 1.00 98.00 83 LEU A CA 1
ATOM 611 C C . LEU A 1 83 ? -9.081 5.658 8.297 1.00 98.00 83 LEU A C 1
ATOM 613 O O . LEU A 1 83 ? -9.309 5.650 7.084 1.00 98.00 83 LEU A O 1
ATOM 617 N N . ALA A 1 84 ? -9.866 6.291 9.172 1.00 97.25 84 ALA A N 1
ATOM 618 C CA . ALA A 1 84 ? -11.070 7.034 8.809 1.00 97.25 84 ALA A CA 1
ATOM 619 C C . ALA A 1 84 ? -10.778 8.132 7.785 1.00 97.25 84 ALA A C 1
ATOM 621 O O . ALA A 1 84 ? -11.430 8.216 6.739 1.00 97.25 84 ALA A O 1
ATOM 622 N N . ARG A 1 85 ? -9.725 8.923 8.014 1.00 95.81 85 ARG A N 1
ATOM 623 C CA . ARG A 1 85 ? -9.284 9.957 7.070 1.00 95.81 85 ARG A CA 1
ATOM 624 C C . ARG A 1 85 ? -8.796 9.366 5.744 1.00 95.81 85 ARG A C 1
ATOM 626 O O . ARG A 1 85 ? -9.120 9.916 4.690 1.00 95.81 85 ARG A O 1
ATOM 633 N N . LEU A 1 86 ? -8.016 8.283 5.789 1.00 96.00 86 LEU A N 1
ATOM 634 C CA . LEU A 1 86 ? -7.460 7.623 4.603 1.00 96.00 86 LEU A CA 1
ATOM 635 C C . LEU A 1 86 ? -8.555 7.049 3.696 1.00 96.00 86 LEU A C 1
ATOM 637 O O . LEU A 1 86 ? -8.515 7.242 2.481 1.00 96.00 86 LEU A O 1
ATOM 641 N N . VAL A 1 87 ? -9.514 6.336 4.282 1.00 95.19 87 VAL A N 1
ATOM 642 C CA . VAL A 1 87 ? -10.592 5.667 3.543 1.00 95.19 87 VAL A CA 1
ATOM 643 C C . VAL A 1 87 ? -11.730 6.639 3.224 1.00 95.19 87 VAL A C 1
ATOM 645 O O . VAL A 1 87 ? -12.383 6.504 2.193 1.00 95.19 87 VAL A O 1
ATOM 648 N N . GLY A 1 88 ? -11.929 7.665 4.054 1.00 94.12 88 GLY A N 1
ATOM 649 C CA . GLY A 1 88 ? -13.044 8.604 3.939 1.00 94.12 88 GLY A CA 1
ATOM 650 C C . GLY A 1 88 ? -14.347 8.067 4.524 1.00 94.12 88 GLY A C 1
ATOM 651 O O . GLY A 1 88 ? -15.412 8.403 4.015 1.00 94.12 88 GLY A O 1
ATOM 652 N N . GLN A 1 89 ? -14.255 7.237 5.563 1.00 94.31 89 GLN A N 1
ATOM 653 C CA . GLN A 1 89 ? -15.390 6.658 6.286 1.00 94.31 89 GLN A CA 1
ATOM 654 C C . GLN A 1 89 ? -15.399 7.135 7.747 1.00 94.31 89 GLN A C 1
ATOM 656 O O . GLN A 1 89 ? -14.343 7.527 8.245 1.00 94.31 89 GLN A O 1
ATOM 661 N N . PRO A 1 90 ? -16.555 7.111 8.437 1.00 96.69 90 PRO A N 1
ATOM 662 C CA . PRO A 1 90 ? -16.640 7.470 9.853 1.00 96.69 90 PRO A CA 1
ATOM 663 C C . PRO A 1 90 ? -15.741 6.589 10.733 1.00 96.69 90 PRO A C 1
ATOM 665 O O . PRO A 1 90 ? -15.552 5.406 10.434 1.00 96.69 90 PRO A O 1
ATOM 668 N N . GLU A 1 91 ? -15.208 7.145 11.824 1.00 97.56 91 GLU A N 1
ATOM 669 C CA . GLU A 1 91 ? -14.308 6.446 12.757 1.00 97.56 91 GLU A CA 1
ATOM 670 C C . GLU A 1 91 ? -14.945 5.201 13.393 1.00 97.56 91 GLU A C 1
ATOM 672 O O . GLU A 1 91 ? -14.256 4.229 13.710 1.00 97.56 91 GLU A O 1
ATOM 677 N N . GLU A 1 92 ? -16.267 5.190 13.526 1.00 96.00 92 GLU A N 1
ATOM 678 C CA . GLU A 1 92 ? -17.070 4.080 14.041 1.00 96.00 92 GLU A CA 1
ATOM 679 C C . GLU A 1 92 ? -16.974 2.832 13.153 1.00 96.00 92 GLU A C 1
ATOM 681 O O . GLU A 1 92 ? -17.161 1.718 13.640 1.00 96.00 92 GLU A O 1
ATOM 686 N N . THR A 1 93 ? -16.622 3.006 11.875 1.00 96.12 93 THR A N 1
ATOM 687 C CA . THR A 1 93 ? -16.405 1.906 10.920 1.00 96.12 93 THR A CA 1
ATOM 688 C C . THR A 1 93 ? -15.174 1.070 11.281 1.00 96.12 93 THR A C 1
ATOM 690 O O . THR A 1 93 ? -15.094 -0.104 10.929 1.00 96.12 93 THR A O 1
ATOM 693 N N . PHE A 1 94 ? -14.201 1.659 11.983 1.00 97.56 94 PHE A N 1
ATOM 694 C CA . PHE A 1 94 ? -12.911 1.035 12.271 1.00 97.56 94 PHE A CA 1
ATOM 695 C C . PHE A 1 94 ? -12.886 0.502 13.705 1.00 97.56 94 PHE A C 1
ATOM 697 O O . PHE A 1 94 ? -12.321 1.108 14.621 1.00 97.56 94 PHE A O 1
ATOM 704 N N . GLY A 1 95 ? -13.537 -0.647 13.894 1.00 97.31 95 GLY A N 1
ATOM 705 C CA . GLY A 1 95 ? -13.570 -1.373 15.158 1.00 97.31 95 GLY A CA 1
ATOM 706 C C . GLY A 1 95 ? -12.271 -2.138 15.461 1.00 97.31 95 GLY A C 1
ATOM 707 O O . GLY A 1 95 ? -11.299 -2.071 14.706 1.00 97.31 95 GLY A O 1
ATOM 708 N N . PRO A 1 96 ? -12.235 -2.909 16.565 1.00 97.69 96 PRO A N 1
ATOM 709 C CA . PRO A 1 96 ? -11.046 -3.665 16.971 1.00 97.69 96 PRO A CA 1
ATOM 710 C C . PRO A 1 96 ? -10.505 -4.614 15.890 1.00 97.69 96 PRO A C 1
ATOM 712 O O . PRO A 1 96 ? -9.291 -4.781 15.764 1.00 97.69 96 PRO A O 1
ATOM 715 N N . ALA A 1 97 ? -11.387 -5.209 15.080 1.00 97.00 97 ALA A N 1
ATOM 716 C CA . ALA A 1 97 ? -10.995 -6.109 13.998 1.00 97.00 97 ALA A CA 1
ATOM 717 C C . ALA A 1 97 ? -10.252 -5.367 12.874 1.00 97.00 97 ALA A C 1
ATOM 719 O O . ALA A 1 97 ? -9.223 -5.840 12.394 1.00 97.00 97 ALA A O 1
ATOM 720 N N . GLU A 1 98 ? -10.731 -4.193 12.473 1.00 97.31 98 GLU A N 1
ATOM 721 C CA . GLU A 1 98 ? -10.126 -3.348 11.439 1.00 97.31 98 GLU A CA 1
ATOM 722 C C . GLU A 1 98 ? -8.772 -2.804 11.898 1.00 97.31 98 GLU A C 1
ATOM 724 O O . GLU A 1 98 ? -7.808 -2.834 11.131 1.00 97.31 98 GLU A O 1
ATOM 729 N N . LEU A 1 99 ? -8.670 -2.388 13.165 1.00 98.31 99 LEU A N 1
ATOM 730 C CA . LEU A 1 99 ? -7.401 -1.968 13.765 1.00 98.31 99 LEU A CA 1
ATOM 731 C C . LEU A 1 99 ? -6.396 -3.127 13.799 1.00 98.31 99 LEU A C 1
ATOM 733 O O . LEU A 1 99 ? -5.244 -2.954 13.402 1.00 98.31 99 LEU A O 1
ATOM 737 N N . SER A 1 100 ? -6.830 -4.325 14.203 1.00 97.81 100 SER A N 1
ATOM 738 C CA . SER A 1 100 ? -5.986 -5.527 14.197 1.00 97.81 100 SER A CA 1
ATOM 739 C C . SER A 1 100 ? -5.491 -5.873 12.786 1.00 97.81 100 SER A C 1
ATOM 741 O O . SER A 1 100 ? -4.290 -6.074 12.585 1.00 97.81 100 SER A O 1
ATOM 743 N N . LYS A 1 101 ? -6.383 -5.843 11.784 1.00 96.75 101 LYS A N 1
ATOM 744 C CA . LYS A 1 101 ? -6.019 -6.035 10.370 1.00 96.75 101 LYS A CA 1
ATOM 745 C C . LYS A 1 101 ? -4.970 -5.017 9.927 1.00 96.75 101 LYS A C 1
ATOM 747 O O . LYS A 1 101 ? -3.969 -5.421 9.342 1.00 96.75 101 LYS A O 1
ATOM 752 N N . ALA A 1 102 ? -5.173 -3.730 10.223 1.00 98.00 102 ALA A N 1
ATOM 753 C CA . ALA A 1 102 ? -4.245 -2.661 9.855 1.00 98.00 102 ALA A CA 1
ATOM 754 C C . ALA A 1 102 ? -2.856 -2.854 10.486 1.00 98.00 102 ALA A C 1
ATOM 756 O O . ALA A 1 102 ? -1.851 -2.747 9.782 1.00 98.00 102 ALA A O 1
ATOM 757 N N . ARG A 1 103 ? -2.791 -3.215 11.775 1.00 98.38 103 ARG A N 1
ATOM 758 C CA . ARG A 1 103 ? -1.531 -3.499 12.489 1.00 98.38 103 ARG A CA 1
ATOM 759 C C . ARG A 1 103 ? -0.759 -4.667 11.879 1.00 98.38 103 ARG A C 1
ATOM 761 O O . ARG A 1 103 ? 0.464 -4.613 11.785 1.00 98.38 103 ARG A O 1
ATOM 768 N N . ALA A 1 104 ? -1.468 -5.701 11.428 1.00 97.00 104 ALA A N 1
ATOM 769 C CA . ALA A 1 104 ? -0.858 -6.879 10.818 1.00 97.00 104 ALA A CA 1
ATOM 770 C C . ALA A 1 104 ? -0.283 -6.617 9.412 1.00 97.00 104 ALA A C 1
ATOM 772 O O . ALA A 1 104 ? 0.528 -7.408 8.928 1.00 97.00 104 ALA A O 1
ATOM 773 N N . LEU A 1 105 ? -0.673 -5.527 8.735 1.00 96.50 105 LEU A N 1
ATOM 774 C CA . LEU A 1 105 ? -0.246 -5.268 7.355 1.00 96.50 105 LEU A CA 1
ATOM 775 C C . LEU A 1 105 ? 1.264 -5.075 7.213 1.00 96.50 105 LEU A C 1
ATOM 777 O O . LEU A 1 105 ? 1.812 -5.467 6.186 1.00 96.50 105 LEU A O 1
ATOM 781 N N . PHE A 1 106 ? 1.939 -4.509 8.216 1.00 96.00 106 PHE A N 1
ATOM 782 C CA . PHE A 1 106 ? 3.391 -4.337 8.163 1.00 96.00 106 PHE A CA 1
ATOM 783 C C . PHE A 1 106 ? 4.122 -5.681 8.126 1.00 96.00 106 PHE A C 1
ATOM 785 O O . PHE A 1 106 ? 4.913 -5.920 7.216 1.00 96.00 106 PHE A O 1
ATOM 792 N N . ALA A 1 107 ? 3.792 -6.582 9.058 1.00 94.50 107 ALA A N 1
ATOM 793 C CA . ALA A 1 107 ? 4.360 -7.928 9.106 1.00 94.50 107 ALA A CA 1
ATOM 794 C C . ALA A 1 107 ? 4.063 -8.701 7.813 1.00 94.50 107 ALA A C 1
ATOM 796 O O . ALA A 1 107 ? 4.983 -9.178 7.154 1.00 94.50 107 ALA A O 1
ATOM 797 N N . ARG A 1 108 ? 2.799 -8.696 7.363 1.00 93.25 108 ARG A N 1
ATOM 798 C CA . ARG A 1 108 ? 2.397 -9.346 6.103 1.00 93.25 108 ARG A CA 1
ATOM 799 C C . ARG A 1 108 ? 3.186 -8.830 4.899 1.00 93.25 108 ARG A C 1
ATOM 801 O O . ARG A 1 108 ? 3.567 -9.613 4.034 1.00 93.25 108 ARG A O 1
ATOM 808 N N . ALA A 1 109 ? 3.429 -7.522 4.831 1.00 92.06 109 ALA A N 1
ATOM 809 C CA . ALA A 1 109 ? 4.186 -6.912 3.744 1.00 92.06 109 ALA A CA 1
ATOM 810 C C . ALA A 1 109 ? 5.686 -7.269 3.776 1.00 92.06 109 ALA A C 1
ATOM 812 O O . ALA A 1 109 ? 6.299 -7.368 2.712 1.00 92.06 109 ALA A O 1
ATOM 813 N N . LEU A 1 110 ? 6.274 -7.470 4.962 1.00 91.19 110 LEU A N 1
ATOM 814 C CA . LEU A 1 110 ? 7.663 -7.925 5.123 1.00 91.19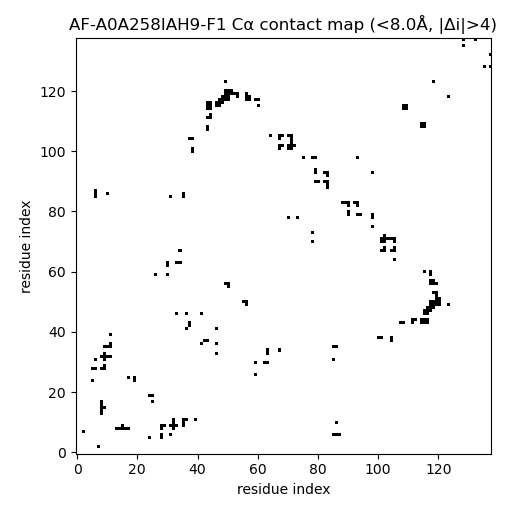 110 LEU A CA 1
ATOM 815 C C . LEU A 1 110 ? 7.831 -9.414 4.791 1.00 91.19 110 LEU A C 1
ATOM 817 O O . LEU A 1 110 ? 8.809 -9.793 4.154 1.00 91.19 110 LEU A O 1
ATOM 821 N N . GLU A 1 111 ? 6.866 -10.241 5.190 1.00 92.00 111 GLU A N 1
ATOM 822 C CA . GLU A 1 111 ? 6.886 -11.701 5.010 1.00 92.00 111 GLU A CA 1
ATOM 823 C C . GLU A 1 111 ? 6.472 -12.149 3.599 1.00 92.00 111 GLU A C 1
ATOM 825 O O . GLU A 1 111 ? 6.587 -13.322 3.251 1.00 92.00 111 GLU A O 1
ATOM 830 N N . THR A 1 112 ? 6.012 -11.215 2.764 1.00 89.88 112 THR A N 1
ATOM 831 C CA . THR A 1 112 ? 5.614 -11.456 1.372 1.00 89.88 112 THR A CA 1
ATOM 832 C C . THR A 1 112 ? 6.765 -12.085 0.572 1.00 89.88 112 THR A C 1
ATOM 834 O O . THR A 1 112 ? 7.802 -11.435 0.384 1.00 89.88 112 THR A O 1
ATOM 837 N N . PRO A 1 113 ? 6.605 -13.294 0.001 1.00 84.75 113 PRO A N 1
ATOM 838 C CA . PRO A 1 113 ? 7.632 -13.917 -0.826 1.00 84.75 113 PRO A CA 1
ATOM 839 C C . PRO A 1 113 ? 8.059 -13.045 -2.021 1.00 84.75 113 PRO A C 1
ATOM 841 O O . PRO A 1 113 ? 7.284 -12.659 -2.906 1.00 84.75 113 PRO A O 1
ATOM 844 N N . GLY A 1 114 ? 9.350 -12.710 -2.051 1.00 82.31 114 GLY A N 1
ATOM 845 C CA . GLY A 1 114 ? 9.929 -11.798 -3.039 1.00 82.31 114 GLY A CA 1
ATOM 846 C C . GLY A 1 114 ? 9.466 -10.341 -2.903 1.00 82.31 114 GLY A C 1
ATOM 847 O O . GLY A 1 114 ? 9.574 -9.601 -3.884 1.00 82.31 114 GLY A O 1
ATOM 848 N N . GLY A 1 115 ? 8.904 -9.964 -1.751 1.00 84.56 115 GLY A N 1
ATOM 849 C CA . GLY A 1 115 ? 8.498 -8.612 -1.370 1.00 84.56 115 GLY A CA 1
ATOM 850 C C . GLY A 1 115 ? 7.318 -8.026 -2.151 1.00 84.56 115 GLY A C 1
ATOM 851 O O . GLY A 1 115 ? 6.865 -8.571 -3.166 1.00 84.56 115 GLY A O 1
ATOM 852 N N . LEU A 1 116 ? 6.854 -6.862 -1.690 1.00 89.50 116 LEU A N 1
ATOM 853 C CA . LEU A 1 116 ? 5.942 -5.984 -2.430 1.00 89.50 116 LEU A CA 1
ATOM 854 C C . LEU A 1 116 ? 6.510 -5.656 -3.819 1.00 89.50 116 LEU A C 1
ATOM 856 O O . LEU A 1 116 ? 7.672 -5.264 -3.949 1.00 89.50 116 LEU A O 1
ATOM 860 N N . LYS A 1 117 ? 5.687 -5.773 -4.868 1.00 93.56 117 LYS A N 1
ATOM 861 C CA . LYS A 1 117 ? 6.122 -5.556 -6.259 1.00 93.56 117 LYS A CA 1
ATOM 862 C C . LYS A 1 117 ? 6.076 -4.075 -6.638 1.00 93.56 117 LYS A C 1
ATOM 864 O O . LYS A 1 117 ? 5.288 -3.665 -7.486 1.00 93.56 117 LYS A O 1
ATOM 869 N N . ILE A 1 118 ? 6.937 -3.279 -6.008 1.00 95.06 118 ILE A N 1
ATOM 870 C CA . ILE A 1 118 ? 7.181 -1.872 -6.356 1.00 95.06 118 ILE A CA 1
ATOM 871 C C . ILE A 1 118 ? 8.513 -1.806 -7.105 1.00 95.06 118 ILE A C 1
ATOM 873 O O . ILE A 1 118 ? 9.576 -1.932 -6.504 1.00 95.06 118 ILE A O 1
ATOM 877 N N . GLN A 1 119 ? 8.467 -1.664 -8.427 1.00 95.56 119 GLN A N 1
ATOM 878 C CA . GLN A 1 119 ? 9.646 -1.838 -9.282 1.00 95.56 119 GLN A CA 1
ATOM 879 C C . GLN A 1 119 ? 9.637 -0.906 -10.495 1.00 95.56 119 GLN A C 1
ATOM 881 O O . GLN A 1 119 ? 8.688 -0.158 -10.728 1.00 95.56 119 GLN A O 1
ATOM 886 N N . THR A 1 120 ? 10.717 -0.917 -11.275 1.00 97.19 120 THR A N 1
ATOM 887 C CA . THR A 1 120 ? 10.746 -0.166 -12.532 1.00 97.19 120 THR A CA 1
ATOM 888 C C . THR A 1 120 ? 10.010 -0.910 -13.641 1.00 97.19 120 THR A C 1
ATOM 890 O O . THR A 1 120 ? 9.884 -2.135 -13.596 1.00 97.19 120 THR A O 1
ATOM 893 N N . ILE A 1 121 ? 9.576 -0.179 -14.672 1.00 96.94 121 ILE A N 1
ATOM 894 C CA . ILE A 1 121 ? 9.023 -0.776 -15.902 1.00 96.94 121 ILE A CA 1
ATOM 895 C C . ILE A 1 121 ? 10.011 -1.801 -16.484 1.00 96.94 121 ILE A C 1
ATOM 897 O O . ILE A 1 121 ? 9.634 -2.933 -16.754 1.00 96.94 121 ILE A O 1
ATOM 901 N N . HIS A 1 122 ? 11.295 -1.442 -16.575 1.00 95.75 122 HIS A N 1
ATOM 902 C CA . HIS A 1 122 ? 12.346 -2.330 -17.080 1.00 95.75 122 HIS A CA 1
ATOM 903 C C . HIS A 1 122 ? 12.467 -3.630 -16.274 1.00 95.75 122 HIS A C 1
ATOM 905 O O . HIS A 1 122 ? 12.476 -4.706 -16.862 1.00 95.75 122 HIS A O 1
ATOM 911 N N . ALA A 1 123 ? 12.505 -3.547 -14.939 1.00 94.62 123 ALA A N 1
ATOM 912 C CA . ALA A 1 123 ? 12.607 -4.731 -14.084 1.00 94.62 123 ALA A CA 1
ATOM 913 C C . ALA A 1 123 ? 11.376 -5.642 -14.214 1.00 94.62 123 ALA A C 1
ATOM 915 O O . ALA A 1 123 ? 11.493 -6.867 -14.188 1.00 94.62 123 ALA A O 1
ATOM 916 N N . PHE A 1 124 ? 10.191 -5.049 -14.387 1.00 95.62 124 PHE A N 1
ATOM 917 C CA . PHE A 1 124 ? 8.973 -5.803 -14.662 1.00 95.62 124 PHE A CA 1
ATOM 918 C C . PHE A 1 124 ? 9.050 -6.539 -16.006 1.00 95.62 124 PHE A C 1
ATOM 920 O O . PHE A 1 124 ? 8.839 -7.752 -16.039 1.00 95.62 124 PHE A O 1
ATOM 927 N N . CYS A 1 125 ? 9.392 -5.835 -17.088 1.00 96.50 125 CYS A N 1
ATOM 928 C CA . CYS A 1 125 ? 9.508 -6.423 -18.423 1.00 96.50 125 CYS A CA 1
ATOM 929 C C . CYS A 1 125 ? 10.570 -7.528 -18.465 1.00 96.50 125 CYS A C 1
ATOM 931 O O . CYS A 1 125 ? 10.301 -8.611 -18.972 1.00 96.50 125 CYS A O 1
ATOM 933 N N . GLU A 1 126 ? 11.741 -7.302 -17.867 1.00 95.12 126 GLU A N 1
ATOM 934 C CA . GLU A 1 126 ? 12.805 -8.307 -17.774 1.00 95.12 126 GLU A CA 1
ATOM 935 C C . GLU A 1 126 ? 12.323 -9.579 -17.063 1.00 95.12 126 GLU A C 1
ATOM 937 O O . GLU A 1 126 ? 12.553 -10.692 -17.538 1.00 95.12 126 GLU A O 1
ATOM 942 N N . LYS A 1 127 ? 11.607 -9.431 -15.943 1.00 92.75 127 LYS A N 1
ATOM 943 C CA . LYS A 1 127 ? 11.044 -10.571 -15.213 1.00 92.75 127 LYS A CA 1
ATOM 944 C C . LYS A 1 127 ? 10.005 -11.329 -16.042 1.00 92.75 127 LYS A C 1
ATOM 946 O O . LYS A 1 127 ? 9.953 -12.554 -15.956 1.00 92.75 127 LYS A O 1
ATOM 951 N N . LEU A 1 128 ? 9.186 -10.615 -16.815 1.00 94.25 128 LEU A N 1
ATOM 952 C CA . LEU A 1 128 ? 8.177 -11.216 -17.683 1.00 94.25 128 LEU A CA 1
ATOM 953 C C . LEU A 1 128 ? 8.832 -12.040 -18.800 1.00 94.25 128 LEU A C 1
ATOM 955 O O . LEU A 1 128 ? 8.500 -13.212 -18.949 1.00 94.25 128 LEU A O 1
ATOM 959 N N . LEU A 1 129 ? 9.816 -11.467 -19.500 1.00 96.06 129 LEU A N 1
ATOM 960 C CA . LEU A 1 129 ? 10.555 -12.143 -20.574 1.00 96.06 129 LEU A CA 1
ATOM 961 C C . LEU A 1 129 ? 11.283 -13.393 -20.066 1.00 96.06 129 LEU A C 1
ATOM 963 O O . LEU A 1 129 ? 11.182 -14.457 -20.663 1.00 96.06 129 LEU A O 1
ATOM 967 N N . ARG A 1 130 ? 11.944 -13.304 -18.905 1.00 94.25 130 ARG A N 1
ATOM 968 C CA . ARG A 1 130 ? 12.607 -14.464 -18.282 1.00 94.25 130 ARG A CA 1
ATOM 969 C C . ARG A 1 130 ? 11.632 -15.571 -17.877 1.00 94.25 130 ARG A C 1
ATOM 971 O O . ARG A 1 130 ? 12.040 -16.723 -17.763 1.00 94.25 130 ARG A O 1
ATOM 978 N N . ARG A 1 131 ? 10.372 -15.232 -17.585 1.00 94.81 131 ARG A N 1
ATOM 979 C CA . ARG A 1 131 ? 9.353 -16.203 -17.165 1.00 94.81 131 ARG A CA 1
ATOM 980 C C . ARG A 1 131 ? 8.670 -16.890 -18.349 1.00 94.81 131 ARG A C 1
ATOM 982 O O . ARG A 1 131 ? 8.265 -18.036 -18.183 1.00 94.81 131 ARG A O 1
ATOM 989 N N . PHE A 1 132 ? 8.572 -16.209 -19.487 1.00 95.94 132 PHE A N 1
ATOM 990 C CA . PHE A 1 132 ? 7.889 -16.670 -20.700 1.00 95.94 132 PHE A CA 1
ATOM 991 C C . PHE A 1 132 ? 8.774 -16.474 -21.949 1.00 95.94 132 PHE A C 1
ATOM 993 O O . PHE A 1 132 ? 8.403 -15.714 -22.846 1.00 95.94 132 PHE A O 1
ATOM 1000 N N . PRO A 1 133 ? 9.980 -17.081 -22.001 1.00 94.50 133 PRO A N 1
ATOM 1001 C CA . PRO A 1 133 ? 10.932 -16.832 -23.087 1.00 94.50 133 PRO A CA 1
ATOM 1002 C C . PRO A 1 133 ? 10.415 -17.339 -24.441 1.00 94.50 133 PRO A C 1
ATOM 1004 O O . PRO A 1 133 ? 10.525 -16.644 -25.447 1.00 94.50 133 PRO A O 1
ATOM 1007 N N . LEU A 1 134 ? 9.751 -18.502 -24.453 1.00 95.81 134 LEU A N 1
ATOM 1008 C CA . LEU A 1 134 ? 9.202 -19.102 -25.671 1.00 95.81 134 LEU A CA 1
ATOM 1009 C C . LEU A 1 134 ? 8.086 -18.243 -26.276 1.00 95.81 134 LEU A C 1
ATOM 1011 O O . LEU A 1 134 ? 8.089 -17.987 -27.477 1.00 95.81 134 LEU A O 1
ATOM 1015 N N . GLU A 1 135 ? 7.152 -17.769 -25.451 1.00 95.38 135 GLU A N 1
ATOM 1016 C CA . GLU A 1 135 ? 6.053 -16.901 -25.882 1.00 95.38 135 GLU A CA 1
ATOM 1017 C C . GLU A 1 135 ? 6.545 -15.518 -26.317 1.00 95.38 135 GLU A C 1
ATOM 1019 O O . GLU A 1 135 ? 5.949 -14.892 -27.193 1.00 95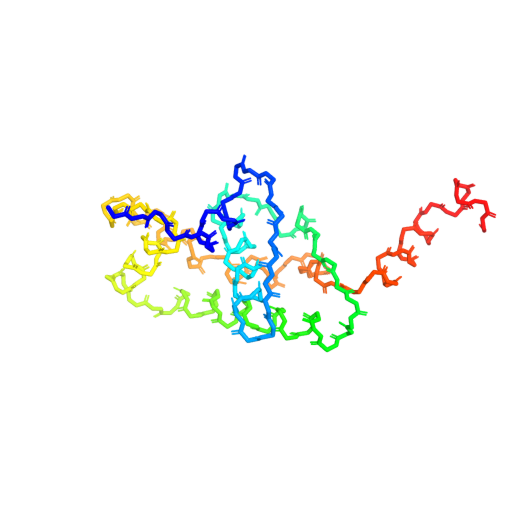.38 135 GLU A O 1
ATOM 1024 N N . ALA A 1 136 ? 7.631 -15.039 -25.711 1.00 90.19 136 ALA A N 1
ATOM 1025 C CA . ALA A 1 136 ? 8.260 -13.775 -26.067 1.00 90.19 136 ALA A CA 1
ATOM 1026 C C . ALA A 1 136 ? 9.179 -13.866 -27.299 1.00 90.19 136 ALA A C 1
ATOM 1028 O O . ALA A 1 136 ? 9.587 -12.824 -27.814 1.00 90.19 136 ALA A O 1
ATOM 1029 N N . GLY A 1 137 ? 9.496 -15.074 -27.776 1.00 92.50 137 GLY A N 1
ATOM 1030 C CA . GLY A 1 137 ? 10.380 -15.292 -28.922 1.00 92.50 137 GLY A CA 1
ATOM 1031 C C . GLY A 1 137 ? 11.837 -14.891 -28.669 1.00 92.50 137 GLY A C 1
ATOM 1032 O O . GLY A 1 137 ? 12.501 -14.446 -29.608 1.00 92.50 137 GLY A O 1
ATOM 1033 N N . VAL A 1 138 ? 12.313 -15.010 -27.420 1.00 86.75 138 VAL A N 1
ATOM 1034 C CA . VAL A 1 138 ? 13.691 -14.684 -26.989 1.00 86.75 138 VAL A CA 1
ATOM 1035 C C . VAL A 1 138 ? 14.401 -15.856 -26.328 1.00 86.75 138 VAL A C 1
ATOM 1037 O O . VAL A 1 138 ? 13.720 -16.728 -25.745 1.00 86.75 138 VAL A O 1
#

pLDDT: mean 92.92, std 7.49, range [52.34, 98.5]

Nearest PDB structures (foldseek):
  3o05-assembly1_A  TM=4.677E-01  e=6.432E+00  Saccharomyces cerevisiae

Solvent-accessible surface area (backbone atoms only — not comparable to full-atom values): 7956 Å² total; per-residue (Å²): 132,83,77,60,65,53,53,58,55,19,36,71,93,54,90,66,87,85,88,73,63,90,90,66,48,67,69,55,30,53,43,50,22,54,53,44,35,45,70,74,64,48,55,54,82,78,45,81,44,73,36,88,41,68,65,59,20,52,52,50,50,51,54,43,49,54,50,29,49,46,47,51,72,49,56,69,69,65,42,27,53,49,51,18,63,63,74,71,48,64,51,83,76,48,42,74,68,51,51,51,54,48,28,47,47,33,59,55,44,69,70,33,85,90,38,60,43,54,36,24,52,65,61,50,52,53,53,50,43,75,73,38,29,77,86,65,74,99

Radius of gyration: 16.55 Å; Cα contacts (8 Å, |Δi|>4): 137; chains: 1; bounding box: 33×39×49 Å

Mean predicted aligned error: 4.11 Å